Protein AF-A0A5K1AKL1-F1 (afdb_monomer)

Radius of gyration: 12.05 Å; Cα contacts (8 Å, |Δi|>4): 82; chains: 1; bounding box: 26×22×37 Å

Organism: NCBI:txid210225

Mean predicted aligned error: 4.37 Å

Solvent-accessible surface area (backbone atoms only — not comparable to full-atom values): 4784 Å² total; per-residue (Å²): 132,83,57,77,66,56,54,45,52,51,36,50,52,50,29,59,48,26,73,77,29,70,72,48,18,46,56,50,46,69,37,85,61,42,58,60,50,49,57,48,48,52,76,74,48,90,48,68,67,49,41,50,38,40,53,54,26,46,52,41,27,40,77,32,73,72,29,37,53,54,33,56,75,69,69,47,55,69,48,55,52,54,70,70,74,110

Sequence (86 aa):
MSSPWEWLAALSLLLELSKNCLSLCEKIGSRPGAILLLITIKCNTTDSMAAEKENMTLNNLVKCPKNSKIMAENRLLEPLLSNLIE

Nearest PDB structures (foldseek):
  3nmx-assembly3_C  TM=7.377E-01  e=1.183E-01  Homo sapiens
  8p2l-assembly1_A  TM=7.633E-01  e=1.149E+00  Homo sapiens
  7z3q-assembly1_A  TM=3.954E-01  e=4.759E+00  Homo sapiens

Foldseek 3Di:
DDDPVVLLVVLVVLLVQLVPDLVVLCVQLPPPCSLVVLVVQCVPDPDPSSVVSSVSSLLSSCVHVVNVVVCVVVVNVPSVVVVVVD

Structure (mmCIF, N/CA/C/O backbone):
data_AF-A0A5K1AKL1-F1
#
_entry.id   AF-A0A5K1AKL1-F1
#
loop_
_atom_site.group_PDB
_atom_site.id
_atom_site.type_symbol
_atom_site.label_atom_id
_atom_site.label_alt_id
_atom_site.label_comp_id
_atom_site.label_asym_id
_atom_site.label_entity_id
_atom_site.label_seq_id
_atom_site.pdbx_PDB_ins_code
_atom_site.Cartn_x
_atom_site.Cartn_y
_atom_site.Cartn_z
_atom_site.occupancy
_atom_site.B_iso_or_equiv
_atom_site.auth_seq_id
_atom_site.auth_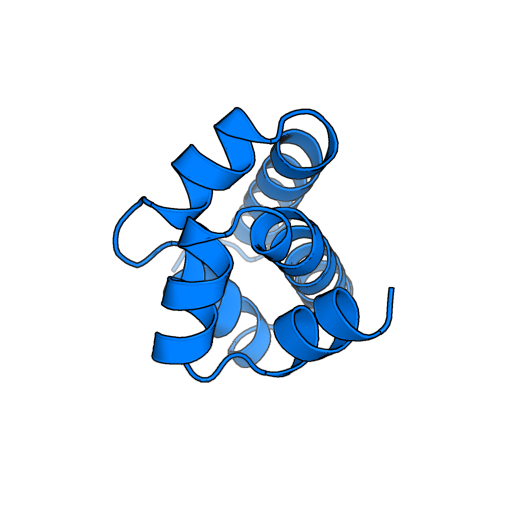comp_id
_atom_site.auth_asym_id
_atom_site.auth_atom_id
_atom_site.pdbx_PDB_model_num
ATOM 1 N N . MET A 1 1 ? 4.252 5.017 -23.518 1.00 55.31 1 MET A N 1
ATOM 2 C CA . MET A 1 1 ? 4.684 4.473 -22.213 1.00 55.31 1 MET A CA 1
ATOM 3 C C . MET A 1 1 ? 5.480 5.560 -21.518 1.00 55.31 1 MET A C 1
ATOM 5 O O . MET A 1 1 ? 6.385 6.088 -22.150 1.00 55.31 1 MET A O 1
ATOM 9 N N . SER A 1 2 ? 5.097 5.945 -20.299 1.00 64.50 2 SER A N 1
ATOM 10 C CA . SER A 1 2 ? 5.876 6.876 -19.467 1.00 64.50 2 SER A CA 1
ATOM 11 C C . SER A 1 2 ? 7.271 6.329 -19.188 1.00 64.50 2 SER A C 1
ATOM 13 O O . SER A 1 2 ? 7.449 5.108 -19.129 1.00 64.50 2 SER A O 1
ATOM 15 N N . SER A 1 3 ? 8.254 7.216 -19.031 1.00 71.44 3 SER A N 1
ATOM 16 C CA . SER A 1 3 ? 9.623 6.797 -18.722 1.00 71.44 3 SER A CA 1
ATOM 17 C C . SER A 1 3 ? 9.712 6.187 -17.306 1.00 71.44 3 SER A C 1
ATOM 19 O O . SER A 1 3 ? 8.953 6.587 -16.422 1.00 71.44 3 SER A O 1
ATOM 21 N N . PRO A 1 4 ? 10.617 5.223 -17.038 1.00 72.50 4 PRO A N 1
ATOM 22 C CA . PRO A 1 4 ? 10.747 4.599 -15.710 1.00 72.50 4 PRO A CA 1
ATOM 23 C C . PRO A 1 4 ? 10.945 5.605 -14.562 1.00 72.50 4 PRO A C 1
ATOM 25 O O . PRO A 1 4 ? 10.416 5.433 -13.465 1.00 72.50 4 PRO A O 1
ATOM 28 N N . TRP A 1 5 ? 11.649 6.704 -14.837 1.00 78.31 5 TRP A N 1
ATOM 29 C CA . TRP A 1 5 ? 11.937 7.767 -13.874 1.00 78.31 5 TRP A CA 1
ATOM 30 C C . TRP A 1 5 ? 10.697 8.585 -13.483 1.00 78.31 5 TRP A C 1
ATOM 32 O O . TRP A 1 5 ? 10.612 9.057 -12.350 1.00 78.31 5 TRP A O 1
ATOM 42 N N . GLU A 1 6 ? 9.710 8.715 -14.378 1.00 82.25 6 GLU A N 1
ATOM 43 C CA . GLU A 1 6 ? 8.431 9.374 -14.069 1.00 82.25 6 GLU A CA 1
ATOM 44 C C . GLU A 1 6 ? 7.653 8.603 -12.998 1.00 82.25 6 GLU A C 1
ATOM 46 O O . GLU A 1 6 ? 7.110 9.211 -12.075 1.00 82.25 6 GLU A O 1
ATOM 51 N N . TRP A 1 7 ? 7.643 7.267 -13.071 1.00 81.75 7 TRP A N 1
ATOM 52 C CA . TRP A 1 7 ? 6.980 6.422 -12.073 1.00 81.75 7 TRP A CA 1
ATOM 53 C C . TRP A 1 7 ? 7.643 6.533 -10.703 1.00 81.75 7 TRP A C 1
ATOM 55 O O . TRP A 1 7 ? 6.955 6.717 -9.701 1.00 81.75 7 TRP A O 1
ATOM 65 N N . LEU A 1 8 ? 8.975 6.497 -10.654 1.00 87.19 8 LEU A N 1
ATOM 66 C CA . LEU A 1 8 ? 9.735 6.696 -9.417 1.00 87.19 8 LEU A CA 1
ATOM 67 C C . LEU A 1 8 ? 9.481 8.070 -8.785 1.00 87.19 8 LEU A C 1
ATOM 69 O O . LEU A 1 8 ? 9.329 8.172 -7.563 1.00 87.19 8 LEU A O 1
ATOM 73 N N . ALA A 1 9 ? 9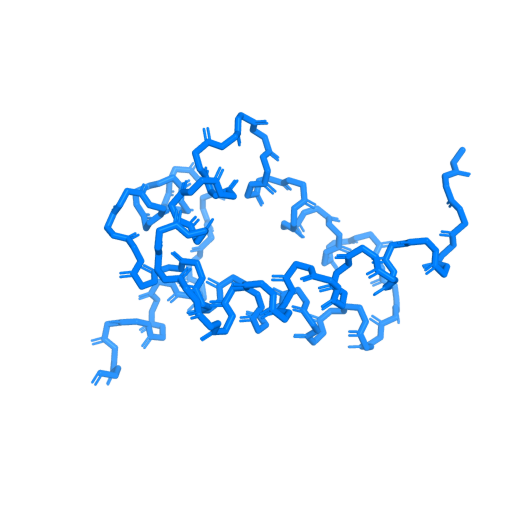.424 9.127 -9.599 1.00 90.12 9 ALA A N 1
ATOM 74 C CA . ALA A 1 9 ? 9.130 10.476 -9.127 1.00 90.12 9 ALA A CA 1
ATOM 75 C C . ALA A 1 9 ? 7.696 10.579 -8.584 1.00 90.12 9 ALA A C 1
ATOM 77 O O . ALA A 1 9 ? 7.490 11.098 -7.484 1.00 90.12 9 ALA A O 1
ATOM 78 N N . ALA A 1 10 ? 6.716 10.020 -9.301 1.00 89.88 10 ALA A N 1
ATOM 79 C CA . ALA A 1 10 ? 5.323 9.989 -8.866 1.00 89.88 10 ALA A CA 1
ATOM 80 C C . ALA A 1 10 ? 5.142 9.196 -7.560 1.00 89.88 10 ALA A C 1
ATOM 82 O O . ALA A 1 10 ? 4.497 9.685 -6.634 1.00 89.88 10 ALA A O 1
ATOM 83 N N . LEU A 1 11 ? 5.758 8.016 -7.444 1.00 91.50 11 LEU A N 1
ATOM 84 C CA . LEU A 1 11 ? 5.748 7.213 -6.216 1.00 91.50 11 LEU A CA 1
ATOM 85 C C . LEU A 1 11 ? 6.421 7.939 -5.055 1.00 91.50 11 LEU A C 1
ATOM 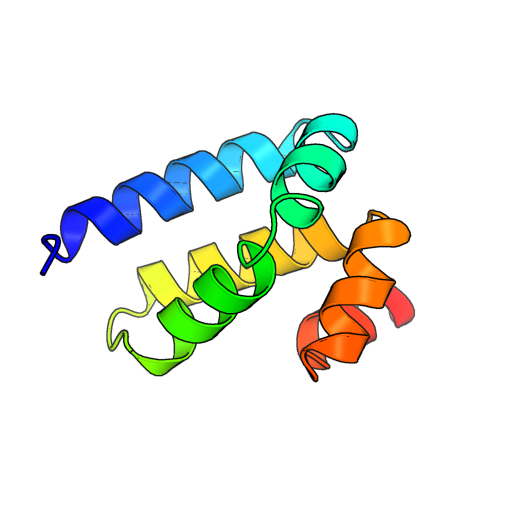87 O O . LEU A 1 11 ? 5.922 7.895 -3.938 1.00 91.50 11 LEU A O 1
ATOM 91 N N . SER A 1 12 ? 7.532 8.632 -5.308 1.00 92.69 12 SER A N 1
ATOM 92 C CA . SER A 1 12 ? 8.203 9.426 -4.276 1.00 92.69 12 SER A CA 1
ATOM 93 C C . SER A 1 12 ? 7.295 10.534 -3.753 1.00 92.69 12 SER A C 1
ATOM 95 O O . SER A 1 12 ? 7.179 10.704 -2.544 1.00 92.69 12 SER A O 1
ATOM 97 N N . LEU A 1 13 ? 6.602 11.241 -4.647 1.00 92.75 13 LEU A N 1
ATOM 98 C CA . LEU A 1 13 ? 5.645 12.269 -4.257 1.00 92.75 13 LEU A CA 1
ATOM 99 C C . LEU A 1 13 ? 4.467 11.676 -3.469 1.00 92.75 13 LEU A C 1
ATOM 101 O O . LEU A 1 13 ? 4.108 12.203 -2.418 1.00 92.75 13 LEU A O 1
ATOM 105 N N . LEU A 1 14 ? 3.881 10.574 -3.945 1.00 93.44 14 LEU A N 1
ATOM 106 C CA . LEU A 1 14 ? 2.781 9.888 -3.258 1.00 93.44 14 LEU A CA 1
ATOM 107 C C . LEU A 1 14 ? 3.194 9.399 -1.868 1.00 93.44 14 LEU A C 1
ATOM 109 O O . LEU A 1 14 ? 2.439 9.581 -0.911 1.00 93.44 14 LEU A O 1
ATOM 113 N N . LEU A 1 15 ? 4.401 8.848 -1.740 1.00 94.69 15 LEU A N 1
ATOM 114 C CA . LEU A 1 15 ? 4.959 8.424 -0.465 1.00 94.69 15 LEU A CA 1
ATOM 115 C C . LEU A 1 15 ? 5.067 9.606 0.504 1.00 94.69 15 LEU A C 1
ATOM 117 O O . LEU A 1 15 ? 4.549 9.523 1.616 1.00 94.69 15 LEU A O 1
ATOM 121 N N . GLU A 1 16 ? 5.669 10.717 0.080 1.00 94.56 16 GLU A N 1
ATOM 122 C CA . GLU A 1 16 ? 5.822 11.908 0.926 1.00 94.56 16 GLU A CA 1
ATOM 123 C C . GLU A 1 16 ? 4.476 12.520 1.345 1.00 94.56 16 GLU A C 1
ATOM 125 O O . GLU A 1 16 ? 4.300 12.909 2.503 1.00 94.56 16 GLU A O 1
ATOM 130 N N . LEU A 1 17 ? 3.486 12.541 0.448 1.00 92.88 17 LEU A N 1
ATOM 131 C CA . LEU A 1 17 ? 2.131 12.996 0.779 1.00 92.88 17 LEU A CA 1
ATOM 132 C C . LEU A 1 17 ? 1.430 12.046 1.762 1.00 92.88 17 LEU A C 1
ATOM 134 O O . LEU A 1 17 ? 0.739 12.505 2.674 1.00 92.88 17 LEU A O 1
ATOM 138 N N . SER A 1 18 ? 1.619 10.734 1.597 1.00 93.50 18 SER A N 1
ATOM 139 C CA . SER A 1 18 ? 0.989 9.713 2.442 1.00 93.50 18 SER A CA 1
ATOM 140 C C . SER A 1 18 ? 1.560 9.660 3.866 1.00 93.50 18 SER A C 1
ATOM 142 O O . SER A 1 18 ? 0.833 9.336 4.801 1.00 93.50 18 SER A O 1
ATOM 144 N N . LYS A 1 19 ? 2.836 10.021 4.064 1.00 92.00 19 LYS A N 1
ATOM 145 C CA . LYS A 1 19 ? 3.472 10.044 5.394 1.00 92.00 19 LYS A CA 1
ATOM 146 C C . LYS A 1 19 ? 2.865 11.092 6.324 1.00 92.00 19 LYS A C 1
ATOM 148 O O . LYS A 1 19 ? 2.741 10.861 7.521 1.00 92.00 19 LYS A O 1
ATOM 153 N N . ASN A 1 20 ? 2.513 12.252 5.774 1.00 82.69 20 ASN A N 1
ATOM 154 C CA . ASN A 1 20 ? 2.315 13.462 6.570 1.00 82.69 20 ASN A CA 1
ATOM 155 C C . ASN A 1 20 ? 0.841 13.847 6.765 1.00 82.69 20 ASN A C 1
ATOM 157 O O . ASN A 1 20 ? 0.555 14.788 7.505 1.00 82.69 20 ASN A O 1
ATOM 161 N N . CYS A 1 21 ? -0.113 13.172 6.108 1.00 83.62 21 CYS A N 1
ATOM 162 C CA . CYS A 1 21 ? -1.520 13.558 6.210 1.00 83.62 21 CYS A CA 1
ATOM 163 C C . CYS A 1 21 ? -2.513 12.417 5.926 1.00 83.62 21 CYS A C 1
ATOM 165 O O . CYS A 1 21 ? -2.723 12.027 4.777 1.00 83.62 21 CYS A O 1
ATOM 167 N N . LEU A 1 22 ? -3.244 11.973 6.957 1.00 85.94 22 LEU A N 1
ATOM 168 C CA . LEU A 1 22 ? -4.293 10.949 6.824 1.00 85.94 22 LEU A CA 1
ATOM 169 C C . LEU A 1 22 ? -5.414 11.370 5.852 1.00 85.94 22 LEU A C 1
ATOM 171 O O . LEU A 1 22 ? -5.932 10.547 5.100 1.00 85.94 22 LEU A O 1
ATOM 175 N N . SER A 1 23 ? -5.758 12.664 5.815 1.00 89.75 23 SER A N 1
ATOM 176 C CA . SER A 1 23 ? -6.770 13.179 4.878 1.00 89.75 23 SER A CA 1
ATOM 177 C C . SER A 1 23 ? -6.304 13.134 3.417 1.00 89.75 23 SER A C 1
ATOM 179 O O . SER A 1 23 ? -7.126 12.997 2.509 1.00 89.75 23 SER A O 1
ATOM 181 N N . LEU A 1 24 ? -4.988 13.199 3.169 1.00 92.62 24 LEU A N 1
ATOM 182 C CA . LEU A 1 24 ? -4.426 12.950 1.843 1.00 92.62 24 LEU A CA 1
ATOM 183 C C . LEU A 1 24 ? -4.440 11.458 1.520 1.00 92.62 24 LEU A C 1
ATOM 185 O O . LEU A 1 24 ? -4.800 11.117 0.398 1.00 92.62 24 LEU A O 1
ATOM 189 N N . CYS A 1 25 ? -4.147 10.575 2.480 1.00 93.00 25 CYS A N 1
ATOM 190 C CA . CYS A 1 25 ? -4.280 9.129 2.275 1.00 93.00 25 CYS A CA 1
ATOM 191 C C . CYS A 1 25 ? -5.695 8.748 1.827 1.00 93.00 25 CYS A C 1
ATOM 193 O O . CYS A 1 25 ? -5.862 8.009 0.857 1.00 93.00 25 CYS A O 1
ATOM 195 N N . GLU A 1 26 ? -6.722 9.285 2.485 1.00 92.56 26 GLU A N 1
ATOM 196 C CA . GLU A 1 26 ? -8.116 9.069 2.086 1.00 92.56 26 GLU A CA 1
ATOM 197 C C . GLU A 1 26 ? -8.392 9.594 0.666 1.00 92.56 26 GLU A C 1
ATOM 199 O O . GLU A 1 26 ? -9.007 8.907 -0.151 1.00 92.56 26 GLU A O 1
ATOM 204 N N . LYS A 1 27 ? -7.901 10.793 0.323 1.00 93.50 27 LYS A N 1
ATOM 205 C CA . LYS A 1 27 ? -8.057 11.363 -1.029 1.00 93.50 27 LYS A CA 1
ATOM 206 C C . LYS A 1 27 ? -7.342 10.552 -2.105 1.00 93.50 27 LYS A C 1
ATOM 208 O O . LYS A 1 27 ? -7.881 10.414 -3.197 1.00 93.50 27 LYS A O 1
ATOM 213 N N . ILE A 1 28 ? -6.147 10.040 -1.822 1.00 93.12 28 ILE A N 1
ATOM 214 C CA . ILE A 1 28 ? -5.381 9.216 -2.761 1.00 93.12 28 ILE A CA 1
ATOM 215 C C . ILE A 1 28 ? -6.120 7.896 -2.991 1.00 93.12 28 ILE A C 1
ATOM 217 O O . ILE A 1 28 ? -6.407 7.556 -4.135 1.00 93.12 28 ILE A O 1
ATOM 221 N N . GLY A 1 29 ? -6.480 7.180 -1.922 1.00 91.81 29 GLY A N 1
ATOM 222 C CA . GLY A 1 29 ? -7.109 5.863 -2.039 1.00 91.81 29 GLY A CA 1
ATOM 223 C C . GLY A 1 29 ? -8.556 5.893 -2.542 1.00 91.81 29 GLY A C 1
ATOM 224 O O . GLY A 1 29 ? -8.990 4.943 -3.186 1.00 91.81 29 GLY A O 1
ATOM 225 N N . SER A 1 30 ? -9.284 6.995 -2.337 1.00 91.75 30 SER A N 1
ATOM 226 C CA . SER A 1 30 ? -10.647 7.170 -2.870 1.00 91.75 30 SER A CA 1
ATOM 227 C C . SER A 1 30 ? -10.703 7.485 -4.367 1.00 91.75 30 SER A C 1
ATOM 229 O O . SER A 1 30 ? -11.779 7.393 -4.964 1.00 91.75 30 SER A O 1
ATOM 231 N N . ARG A 1 31 ? -9.580 7.848 -5.005 1.00 94.62 31 ARG A N 1
ATOM 232 C CA . ARG A 1 31 ? -9.546 8.038 -6.461 1.00 94.62 31 ARG A CA 1
ATOM 233 C C . ARG A 1 31 ? -9.744 6.683 -7.156 1.00 94.62 31 ARG A C 1
ATOM 235 O O . ARG A 1 31 ? -8.960 5.764 -6.908 1.00 94.62 31 ARG A O 1
ATOM 242 N N . PRO A 1 32 ? -10.744 6.544 -8.049 1.00 91.75 32 PRO A N 1
ATOM 243 C CA . PRO A 1 32 ? -10.982 5.294 -8.764 1.00 91.75 32 PRO A CA 1
ATOM 244 C C . PRO A 1 32 ? -9.716 4.791 -9.459 1.00 91.75 32 PRO A C 1
ATOM 246 O O . PRO A 1 32 ? -9.054 5.539 -10.177 1.00 91.75 32 PRO A O 1
ATOM 249 N N . GLY A 1 33 ? -9.370 3.528 -9.217 1.00 89.88 33 GLY A N 1
ATOM 250 C CA . GLY A 1 33 ? -8.197 2.885 -9.807 1.00 89.88 33 GLY A CA 1
ATOM 251 C C . GLY A 1 33 ? -6.846 3.271 -9.196 1.00 89.88 33 GLY A C 1
ATOM 252 O O . GLY A 1 33 ? -5.852 2.675 -9.588 1.00 89.88 33 GLY A O 1
ATOM 253 N N . ALA A 1 34 ? -6.766 4.193 -8.228 1.00 92.31 34 ALA A N 1
ATOM 254 C CA . ALA A 1 34 ? -5.479 4.611 -7.658 1.00 92.31 34 ALA A CA 1
ATOM 255 C C . ALA A 1 34 ? -4.756 3.473 -6.921 1.00 92.31 34 ALA A C 1
ATOM 257 O O . ALA A 1 34 ? -3.582 3.218 -7.177 1.00 92.31 34 ALA A O 1
ATOM 258 N N . ILE A 1 35 ? -5.471 2.745 -6.056 1.00 92.06 35 ILE A N 1
ATOM 259 C CA . ILE A 1 35 ? -4.925 1.570 -5.356 1.00 92.06 35 ILE A CA 1
ATOM 260 C C . ILE A 1 35 ? -4.554 0.469 -6.359 1.00 92.06 35 ILE A C 1
ATOM 262 O O . ILE A 1 35 ? -3.474 -0.099 -6.261 1.00 92.06 35 ILE A O 1
ATOM 266 N N . LEU A 1 36 ? -5.394 0.216 -7.368 1.00 91.06 36 LEU A N 1
ATOM 267 C CA . LEU A 1 36 ? -5.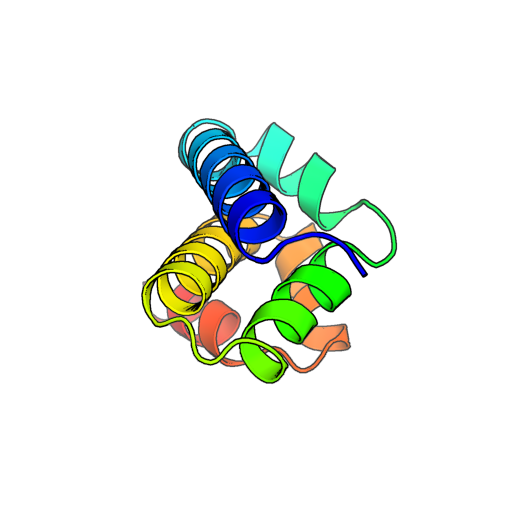100 -0.765 -8.416 1.00 91.06 36 LEU A CA 1
ATOM 268 C C . LEU A 1 36 ? -3.839 -0.396 -9.212 1.00 91.06 36 LEU A C 1
ATOM 270 O O . LEU A 1 36 ? -3.021 -1.264 -9.510 1.00 91.06 36 LEU A O 1
ATOM 274 N N . LEU A 1 37 ? -3.662 0.886 -9.537 1.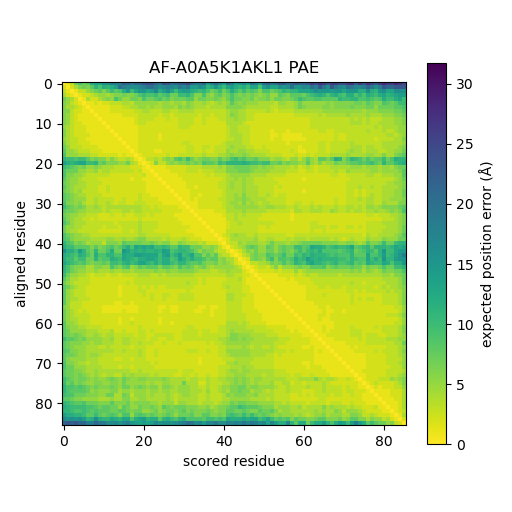00 89.81 37 LEU A N 1
ATOM 275 C CA . LEU A 1 37 ? -2.491 1.374 -10.257 1.00 89.81 37 LEU A CA 1
ATOM 276 C C . LEU A 1 37 ? -1.215 1.181 -9.432 1.00 89.81 37 LEU A C 1
ATOM 278 O O . LEU A 1 37 ? -0.229 0.698 -9.979 1.00 89.81 37 LEU A O 1
ATOM 282 N N . LEU A 1 38 ? -1.248 1.491 -8.130 1.00 89.50 38 LEU A N 1
ATOM 283 C CA . LEU A 1 38 ? -0.129 1.238 -7.213 1.00 89.50 38 LEU A CA 1
ATOM 284 C C . LEU A 1 38 ? 0.253 -0.248 -7.202 1.00 89.50 38 LEU A C 1
ATOM 286 O O . LEU A 1 38 ? 1.396 -0.575 -7.498 1.00 89.50 38 LEU A O 1
ATOM 290 N N . ILE A 1 39 ? -0.721 -1.143 -7.021 1.00 87.31 39 ILE A N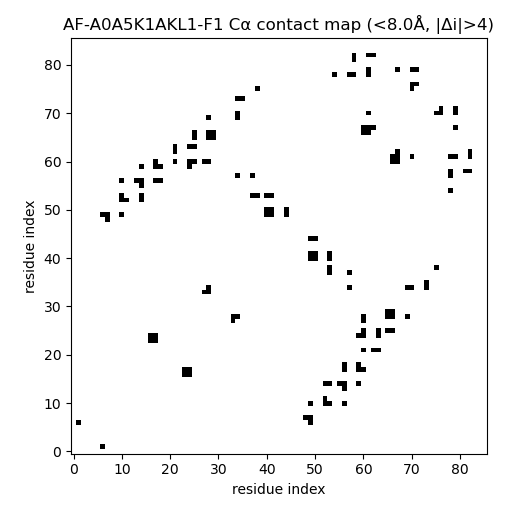 1
ATOM 291 C CA . ILE A 1 39 ? -0.491 -2.599 -7.063 1.00 87.31 39 ILE A CA 1
ATOM 292 C C . ILE A 1 39 ? 0.126 -3.028 -8.405 1.00 87.31 39 ILE A C 1
ATOM 294 O O . ILE A 1 39 ? 1.027 -3.862 -8.466 1.00 87.31 39 ILE A O 1
ATOM 298 N N . THR A 1 40 ? -0.345 -2.440 -9.504 1.00 85.38 40 THR A N 1
ATOM 299 C CA . THR A 1 40 ? 0.117 -2.779 -10.857 1.00 85.38 40 THR A CA 1
ATOM 300 C C . THR A 1 40 ? 1.563 -2.336 -11.104 1.00 85.38 40 THR A C 1
ATOM 302 O O . THR A 1 40 ? 2.280 -2.988 -11.866 1.00 85.38 40 THR A O 1
ATOM 305 N N . ILE A 1 41 ? 2.023 -1.263 -10.452 1.00 80.62 41 ILE A N 1
ATOM 306 C CA . ILE A 1 41 ? 3.424 -0.826 -10.520 1.00 80.62 41 ILE A CA 1
ATOM 307 C C . ILE A 1 41 ? 4.342 -1.923 -9.973 1.00 80.62 41 ILE A C 1
ATOM 309 O O . ILE A 1 41 ? 5.323 -2.252 -10.640 1.00 80.62 41 ILE A O 1
ATOM 313 N N . LYS A 1 42 ? 4.001 -2.537 -8.830 1.00 70.00 42 LYS A N 1
ATOM 314 C CA . LYS A 1 42 ? 4.772 -3.644 -8.232 1.00 70.00 42 LYS A CA 1
ATOM 315 C C . LYS A 1 42 ? 4.920 -4.829 -9.186 1.00 70.00 42 LYS A C 1
ATOM 317 O O . LYS A 1 42 ? 5.991 -5.417 -9.269 1.00 70.00 42 LYS A O 1
ATOM 322 N N . CYS A 1 43 ? 3.870 -5.161 -9.938 1.00 62.91 43 CYS A N 1
ATOM 323 C CA . CYS A 1 43 ? 3.896 -6.279 -10.885 1.00 62.91 43 CYS A CA 1
ATOM 324 C C . CYS A 1 43 ? 4.711 -6.000 -12.157 1.00 62.91 43 CYS A C 1
ATOM 326 O O . CYS A 1 43 ? 5.212 -6.939 -12.770 1.00 62.91 43 CYS A O 1
ATOM 328 N N . ASN A 1 44 ? 4.832 -4.734 -12.564 1.00 68.12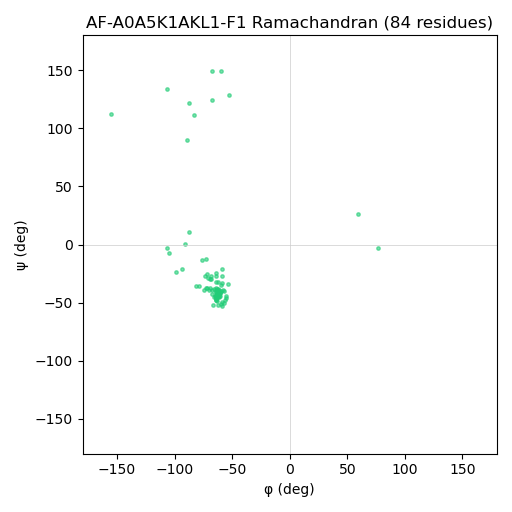 44 ASN A N 1
ATOM 329 C CA . ASN A 1 44 ? 5.416 -4.355 -13.855 1.00 68.12 44 ASN A CA 1
ATOM 330 C C . ASN A 1 44 ? 6.816 -3.740 -13.750 1.00 68.12 44 ASN A C 1
ATOM 332 O O . ASN A 1 44 ? 7.418 -3.425 -14.778 1.00 68.12 44 ASN A O 1
ATOM 336 N N . THR A 1 45 ? 7.333 -3.544 -12.537 1.00 70.88 45 THR A N 1
ATOM 337 C CA . THR A 1 45 ? 8.654 -2.958 -12.314 1.00 70.88 45 THR A CA 1
ATOM 338 C C . THR A 1 45 ? 9.667 -4.010 -11.870 1.00 70.88 45 THR A C 1
ATOM 340 O O . THR A 1 45 ? 9.409 -4.804 -10.973 1.00 70.88 45 THR A O 1
ATOM 343 N N . THR A 1 46 ? 10.854 -3.995 -12.475 1.00 76.69 46 THR A N 1
ATOM 344 C CA . THR A 1 46 ? 12.041 -4.696 -11.950 1.00 76.69 46 THR A CA 1
ATOM 345 C C . THR A 1 46 ? 12.872 -3.792 -11.036 1.00 76.69 46 THR A C 1
ATOM 347 O O . THR A 1 46 ? 13.925 -4.199 -10.550 1.00 76.69 46 THR A O 1
ATOM 350 N N . ASP A 1 47 ? 12.434 -2.546 -10.834 1.00 82.94 47 ASP A N 1
ATOM 351 C CA . ASP A 1 47 ? 13.113 -1.565 -9.999 1.00 82.94 47 ASP A CA 1
ATOM 352 C C . ASP A 1 47 ? 12.746 -1.771 -8.523 1.00 82.94 47 ASP A C 1
ATOM 354 O O . ASP A 1 47 ? 11.618 -1.509 -8.093 1.00 82.94 47 ASP A O 1
ATOM 358 N N . SER A 1 48 ? 13.731 -2.218 -7.741 1.00 86.06 48 SER A N 1
ATOM 359 C CA . SER A 1 48 ? 13.591 -2.443 -6.300 1.00 86.06 48 SER A CA 1
ATOM 360 C C . SER A 1 48 ? 13.182 -1.180 -5.537 1.00 86.06 48 SER A C 1
ATOM 362 O O . SER A 1 48 ? 12.451 -1.280 -4.555 1.00 86.06 48 SER A O 1
ATOM 364 N N . MET A 1 49 ? 13.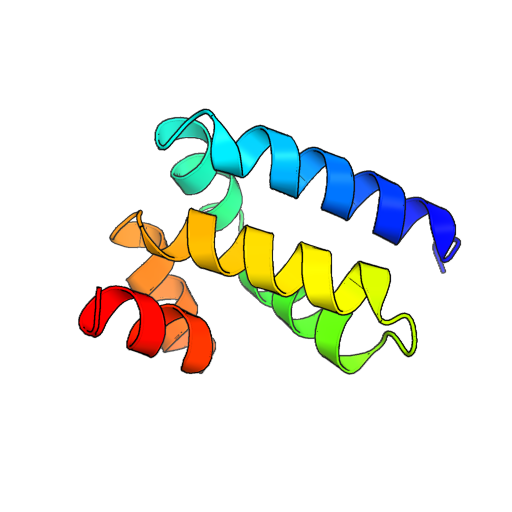622 0.004 -5.970 1.00 87.56 49 MET A N 1
ATOM 365 C CA . MET A 1 49 ? 13.291 1.270 -5.314 1.00 87.56 49 MET A CA 1
ATOM 366 C C . MET A 1 49 ? 11.836 1.662 -5.577 1.00 87.56 49 MET A C 1
ATOM 368 O O . MET A 1 49 ? 11.161 2.188 -4.689 1.00 87.56 49 MET A O 1
ATOM 372 N N . ALA A 1 50 ? 11.335 1.397 -6.786 1.00 87.44 50 ALA A N 1
ATOM 373 C CA . ALA A 1 50 ? 9.926 1.607 -7.104 1.00 87.44 50 ALA A CA 1
ATOM 374 C C . ALA A 1 50 ? 9.032 0.677 -6.271 1.00 87.44 50 ALA A C 1
ATOM 376 O O . ALA A 1 50 ? 8.059 1.146 -5.681 1.00 87.44 50 ALA A O 1
ATOM 377 N N . ALA A 1 51 ? 9.397 -0.606 -6.175 1.00 87.12 51 ALA A N 1
ATOM 378 C CA . ALA A 1 51 ? 8.672 -1.589 -5.371 1.00 87.12 51 ALA A CA 1
ATOM 379 C C . ALA A 1 51 ? 8.664 -1.228 -3.874 1.00 87.12 51 ALA A C 1
ATOM 381 O O . ALA A 1 51 ? 7.628 -1.302 -3.220 1.00 87.12 51 ALA A O 1
ATOM 382 N N . GLU A 1 52 ? 9.795 -0.774 -3.328 1.00 89.94 52 GLU A N 1
ATOM 383 C CA . GLU A 1 52 ? 9.879 -0.337 -1.931 1.00 89.94 52 GLU A CA 1
ATOM 384 C C . GLU A 1 52 ? 8.981 0.879 -1.653 1.00 89.94 52 GLU A C 1
ATOM 386 O O . GLU A 1 52 ? 8.195 0.878 -0.701 1.00 89.94 52 GLU A O 1
ATOM 391 N N . LYS A 1 53 ? 9.053 1.914 -2.5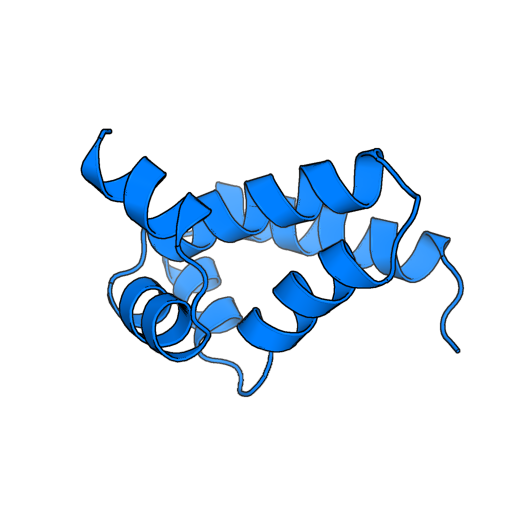00 1.00 91.50 53 LYS A N 1
ATOM 392 C CA . LYS A 1 53 ? 8.240 3.131 -2.342 1.00 91.50 53 LYS A CA 1
ATOM 393 C C . LYS A 1 53 ? 6.747 2.851 -2.478 1.00 91.50 53 LYS A C 1
ATOM 395 O O . LYS A 1 53 ? 5.948 3.462 -1.767 1.00 91.50 53 LYS A O 1
ATOM 400 N N . GLU A 1 54 ? 6.372 1.951 -3.378 1.00 91.94 54 GLU A N 1
ATOM 401 C CA . GLU A 1 54 ? 4.995 1.493 -3.546 1.00 91.94 54 GLU A CA 1
ATOM 402 C C . GLU A 1 54 ? 4.482 0.803 -2.277 1.00 91.94 54 GLU A C 1
ATOM 404 O O . GLU A 1 54 ? 3.481 1.258 -1.714 1.00 91.94 54 GLU A O 1
ATOM 409 N N . ASN A 1 55 ? 5.224 -0.174 -1.751 1.00 91.31 55 ASN A N 1
ATOM 410 C CA . ASN A 1 55 ? 4.887 -0.869 -0.508 1.00 91.31 55 ASN A CA 1
ATOM 411 C C . ASN A 1 55 ? 4.732 0.112 0.666 1.00 91.31 55 ASN A C 1
ATOM 413 O O . ASN A 1 55 ? 3.733 0.078 1.389 1.00 91.31 55 ASN A O 1
ATOM 417 N N . MET A 1 56 ? 5.681 1.039 0.839 1.00 93.06 56 MET A N 1
ATOM 418 C CA . MET A 1 56 ? 5.597 2.057 1.894 1.00 93.06 56 MET A CA 1
ATOM 419 C C . MET A 1 56 ? 4.374 2.967 1.724 1.00 93.06 56 MET A C 1
ATOM 421 O O . MET A 1 56 ? 3.719 3.322 2.705 1.00 93.06 56 MET A O 1
ATOM 425 N N . THR A 1 57 ? 4.044 3.338 0.484 1.00 94.56 57 THR A N 1
ATOM 426 C CA . THR A 1 57 ? 2.865 4.161 0.191 1.00 94.56 57 THR A CA 1
ATOM 427 C C . THR A 1 57 ? 1.591 3.411 0.569 1.00 94.56 57 THR A C 1
ATOM 429 O O . THR A 1 57 ? 0.750 3.961 1.279 1.00 94.56 57 THR A O 1
ATOM 432 N N . LEU A 1 58 ? 1.455 2.142 0.175 1.00 94.31 58 LEU A N 1
ATOM 433 C CA . LEU A 1 58 ? 0.300 1.313 0.530 1.00 94.31 58 LEU A CA 1
ATOM 434 C C . LEU A 1 58 ? 0.153 1.135 2.048 1.00 94.31 58 LEU A C 1
ATOM 436 O O . LEU A 1 58 ? -0.955 1.282 2.566 1.00 94.31 58 LEU A O 1
ATOM 440 N N . ASN A 1 59 ? 1.254 0.930 2.772 1.00 93.06 59 ASN A N 1
ATOM 441 C CA . ASN A 1 59 ? 1.244 0.840 4.237 1.00 93.06 59 ASN A CA 1
ATOM 442 C C . ASN A 1 59 ? 0.813 2.150 4.918 1.00 93.06 59 ASN A C 1
ATOM 444 O O . ASN A 1 59 ? 0.237 2.137 6.004 1.00 93.06 59 ASN A O 1
ATOM 448 N N . ASN A 1 60 ? 1.028 3.305 4.289 1.00 93.88 60 ASN A N 1
ATOM 449 C CA . ASN A 1 60 ? 0.467 4.561 4.788 1.00 93.88 60 ASN A CA 1
ATOM 450 C C . ASN A 1 60 ? -1.016 4.717 4.434 1.00 93.88 60 ASN A C 1
ATOM 452 O O . ASN A 1 60 ? -1.789 5.260 5.227 1.00 93.88 60 ASN A O 1
ATOM 456 N N . LEU A 1 61 ? -1.432 4.244 3.256 1.00 94.50 61 LEU A N 1
ATOM 457 C CA . LEU A 1 61 ? -2.819 4.337 2.805 1.00 94.50 61 LEU A CA 1
ATOM 458 C C . LEU A 1 61 ? -3.760 3.433 3.608 1.00 94.50 61 LEU A C 1
ATOM 460 O O . LEU A 1 61 ? -4.886 3.860 3.872 1.00 94.50 61 LEU A O 1
ATOM 464 N N . VAL A 1 62 ? -3.325 2.229 3.995 1.00 93.25 62 VAL A N 1
ATOM 465 C CA . VAL A 1 62 ? -4.156 1.229 4.699 1.00 93.25 62 VAL A CA 1
ATOM 466 C C . VAL A 1 62 ? -4.625 1.694 6.083 1.00 93.25 62 VAL A C 1
ATOM 468 O O . VAL A 1 62 ? -5.701 1.298 6.526 1.00 93.25 62 VAL A O 1
ATOM 471 N N . LYS A 1 63 ? -3.896 2.632 6.706 1.00 90.00 63 LYS A N 1
ATOM 472 C CA . LYS A 1 63 ? -4.262 3.279 7.981 1.00 90.00 63 LYS A CA 1
ATOM 473 C C . LYS A 1 63 ? -5.611 4.003 7.917 1.00 90.00 63 LYS A C 1
ATOM 475 O O . LYS A 1 63 ? -6.225 4.276 8.945 1.00 90.00 63 LYS A O 1
ATOM 480 N N . CYS A 1 64 ? -6.085 4.343 6.715 1.00 91.00 64 CYS A N 1
ATOM 481 C CA . CYS A 1 64 ? -7.425 4.876 6.505 1.00 91.00 64 CYS A CA 1
ATOM 482 C C . CYS A 1 64 ? -8.442 3.727 6.314 1.00 91.00 64 CYS A C 1
ATOM 484 O O . CYS A 1 64 ? -8.332 2.985 5.333 1.00 91.00 64 CYS A O 1
ATOM 486 N N . PRO A 1 65 ? -9.503 3.622 7.142 1.00 88.44 65 PRO A N 1
ATOM 487 C CA . PRO A 1 65 ? -10.483 2.531 7.049 1.00 88.44 65 PRO A CA 1
ATOM 488 C C . PRO A 1 65 ? -11.211 2.415 5.700 1.00 88.44 65 PRO A C 1
ATOM 490 O O . PRO A 1 65 ? -11.647 1.338 5.305 1.00 88.44 65 PRO A O 1
ATOM 493 N N . LYS A 1 66 ? -11.365 3.521 4.960 1.00 90.50 66 LYS A N 1
ATOM 494 C CA . LYS A 1 66 ? -11.960 3.472 3.614 1.00 90.50 66 LYS A CA 1
ATOM 495 C C . LYS A 1 66 ? -11.028 2.790 2.618 1.00 90.50 66 LYS A C 1
ATOM 497 O O . LYS A 1 66 ? -11.482 2.014 1.782 1.00 90.50 66 LYS A O 1
ATOM 502 N N . ASN A 1 67 ? -9.731 3.057 2.733 1.00 93.06 67 ASN A N 1
ATOM 503 C CA . ASN A 1 67 ? -8.725 2.471 1.861 1.00 93.06 67 ASN A CA 1
ATOM 504 C C . ASN A 1 67 ? -8.529 0.988 2.166 1.00 93.06 67 ASN A C 1
ATOM 506 O O . ASN A 1 67 ? -8.377 0.216 1.226 1.00 93.06 67 ASN A O 1
ATOM 510 N N . SER A 1 68 ? -8.590 0.570 3.436 1.00 90.44 68 SER A N 1
ATOM 511 C CA . SER A 1 68 ? -8.473 -0.850 3.794 1.00 90.44 68 SER A CA 1
ATOM 512 C C . SER A 1 68 ? -9.568 -1.699 3.136 1.00 90.44 68 SER A C 1
ATOM 514 O O . SER A 1 68 ? -9.275 -2.756 2.577 1.00 90.44 68 SER A O 1
ATOM 516 N N . LYS A 1 69 ? -10.809 -1.196 3.078 1.00 91.12 69 LYS A N 1
ATOM 517 C CA . LYS A 1 69 ? -11.891 -1.841 2.319 1.00 91.12 69 LYS A CA 1
ATOM 518 C C . LYS A 1 69 ? -11.540 -1.988 0.832 1.00 91.12 69 LYS A C 1
ATOM 520 O O . LYS A 1 69 ? -11.642 -3.085 0.292 1.00 91.12 69 LYS A O 1
ATOM 525 N N . ILE A 1 70 ? -11.084 -0.912 0.187 1.00 91.81 70 ILE A N 1
ATOM 526 C CA . ILE A 1 70 ? -10.721 -0.929 -1.241 1.00 91.81 70 ILE A CA 1
ATOM 527 C C . ILE A 1 70 ? -9.539 -1.881 -1.497 1.00 91.81 70 ILE A C 1
ATOM 529 O O . ILE A 1 70 ? -9.519 -2.594 -2.499 1.00 91.81 70 ILE A O 1
ATOM 533 N N . MET A 1 71 ? -8.558 -1.934 -0.595 1.00 92.50 71 MET A N 1
ATOM 534 C CA . MET A 1 71 ? -7.430 -2.867 -0.688 1.00 92.50 71 MET A CA 1
ATOM 535 C C . MET A 1 71 ? -7.885 -4.324 -0.583 1.00 92.50 71 MET A C 1
ATOM 537 O O . MET A 1 71 ? -7.431 -5.156 -1.369 1.00 92.50 71 MET A O 1
ATOM 541 N N . ALA A 1 72 ? -8.829 -4.626 0.314 1.00 91.81 72 ALA A N 1
ATOM 542 C CA . ALA A 1 72 ? -9.411 -5.961 0.430 1.00 91.81 72 ALA A CA 1
ATOM 543 C C . ALA A 1 72 ? -10.157 -6.363 -0.854 1.00 91.81 72 ALA A C 1
ATOM 545 O O . ALA A 1 72 ? -9.978 -7.475 -1.353 1.00 91.81 72 ALA A O 1
ATOM 546 N N . GLU A 1 73 ? -10.920 -5.438 -1.443 1.00 91.06 73 GLU A N 1
ATOM 547 C CA . GLU A 1 73 ? -11.609 -5.640 -2.727 1.00 91.06 73 GLU A CA 1
ATOM 548 C C . GLU A 1 73 ? -10.626 -5.883 -3.889 1.00 91.06 73 GLU A C 1
ATOM 550 O O . GLU A 1 73 ? -10.914 -6.672 -4.789 1.00 91.06 73 GLU A O 1
ATOM 555 N N . ASN A 1 74 ? -9.433 -5.280 -3.837 1.00 89.56 74 ASN A N 1
ATOM 556 C CA . ASN A 1 74 ? -8.344 -5.493 -4.799 1.00 89.56 74 ASN A CA 1
ATOM 557 C C . ASN A 1 74 ? -7.416 -6.672 -4.433 1.00 89.56 74 ASN A C 1
ATOM 559 O O . ASN A 1 74 ? -6.371 -6.841 -5.059 1.00 89.56 74 ASN A O 1
ATOM 563 N N . ARG A 1 75 ? -7.790 -7.509 -3.451 1.00 89.50 75 ARG A N 1
ATOM 564 C CA . ARG A 1 75 ? -7.031 -8.695 -2.994 1.00 89.50 75 ARG A CA 1
ATOM 565 C C . ARG A 1 75 ? -5.613 -8.393 -2.489 1.00 89.50 75 ARG A C 1
ATOM 567 O O . ARG A 1 75 ? -4.740 -9.260 -2.519 1.00 89.50 75 ARG A O 1
ATOM 574 N N . LEU A 1 76 ? -5.382 -7.179 -2.001 1.00 90.00 76 LEU A N 1
ATOM 575 C CA . LEU A 1 76 ? -4.085 -6.739 -1.506 1.00 90.00 76 LEU A CA 1
ATOM 576 C C . LEU A 1 76 ? -3.945 -7.052 -0.010 1.00 90.00 76 LEU A C 1
ATOM 578 O O . LEU A 1 76 ? -4.313 -6.250 0.844 1.00 90.00 76 LEU A O 1
ATOM 582 N N . LEU A 1 77 ? -3.433 -8.244 0.296 1.00 87.25 77 LEU A N 1
ATOM 583 C CA . LEU A 1 77 ? -3.419 -8.783 1.659 1.00 87.25 77 LEU A CA 1
ATOM 584 C C . LEU A 1 77 ? -2.267 -8.255 2.532 1.00 87.25 77 LEU A C 1
ATOM 586 O O . LEU A 1 77 ? -2.456 -8.062 3.727 1.00 87.25 77 LEU A O 1
ATOM 590 N N . GLU A 1 78 ? -1.089 -8.021 1.955 1.00 87.00 78 GLU A N 1
ATOM 591 C CA . GLU A 1 78 ? 0.141 -7.707 2.703 1.00 87.00 78 GLU A CA 1
ATOM 592 C C . GLU A 1 78 ? 0.009 -6.443 3.590 1.00 87.00 78 GLU A C 1
ATOM 594 O O . GLU A 1 78 ? 0.160 -6.578 4.805 1.00 87.00 78 GLU A O 1
ATOM 599 N N . PRO A 1 79 ? -0.408 -5.263 3.082 1.00 86.38 79 PRO A N 1
ATOM 600 C CA . PRO A 1 79 ? -0.631 -4.074 3.912 1.00 86.38 79 PRO A CA 1
ATOM 601 C C . PRO A 1 79 ? -1.753 -4.244 4.943 1.00 86.38 79 PRO A C 1
ATOM 603 O O . PRO A 1 79 ? -1.697 -3.662 6.023 1.00 86.38 79 PRO A O 1
ATOM 606 N N . LEU A 1 80 ? -2.787 -5.035 4.624 1.00 88.56 80 LEU A N 1
ATOM 607 C CA . LEU A 1 80 ? -3.890 -5.304 5.551 1.00 88.56 80 LEU A CA 1
ATOM 608 C C . LEU A 1 80 ? -3.416 -6.122 6.749 1.00 88.56 80 LEU A C 1
ATOM 610 O O . LEU A 1 80 ? -3.791 -5.809 7.874 1.00 88.56 80 LEU A O 1
ATOM 614 N N . LEU A 1 81 ? -2.586 -7.142 6.516 1.00 87.31 81 LEU A N 1
ATOM 615 C CA . LEU A 1 81 ? -1.990 -7.937 7.589 1.00 87.31 81 LEU A CA 1
ATOM 616 C C . LEU A 1 81 ? -1.057 -7.087 8.449 1.00 87.31 81 LEU A C 1
ATOM 618 O O . LEU A 1 81 ? -1.171 -7.139 9.670 1.00 87.31 81 LEU A O 1
ATOM 622 N N . SER A 1 82 ? -0.194 -6.270 7.837 1.00 82.06 82 SER A N 1
ATOM 623 C CA . SER A 1 82 ? 0.675 -5.351 8.583 1.00 82.06 82 SER A CA 1
ATOM 624 C C . SER A 1 82 ? -0.130 -4.432 9.504 1.00 82.06 82 SER A C 1
ATOM 626 O O . SER A 1 82 ? 0.198 -4.310 10.677 1.00 82.06 82 SER A O 1
ATOM 628 N N . ASN A 1 83 ? -1.242 -3.876 9.018 1.00 81.56 83 ASN A N 1
ATOM 629 C CA . ASN A 1 83 ? -2.106 -2.993 9.805 1.00 81.56 83 ASN A CA 1
ATOM 630 C C . ASN A 1 83 ? -2.932 -3.713 10.893 1.00 81.56 83 ASN A C 1
ATOM 632 O O . ASN A 1 83 ? -3.576 -3.047 11.695 1.00 81.56 83 ASN A O 1
ATOM 636 N N . LEU A 1 84 ? -3.008 -5.048 10.885 1.00 80.31 84 LEU A N 1
ATOM 637 C CA . LEU A 1 84 ? -3.687 -5.830 11.930 1.00 80.31 84 LEU A CA 1
ATOM 638 C C . LEU A 1 84 ? -2.734 -6.298 13.037 1.00 80.31 84 LEU A C 1
ATOM 640 O O . LEU A 1 84 ? -3.202 -6.685 14.106 1.00 80.31 84 LEU A O 1
ATOM 644 N N . ILE A 1 85 ? -1.433 -6.353 12.745 1.00 79.56 85 ILE A N 1
ATOM 645 C CA . ILE A 1 85 ? -0.398 -6.878 13.645 1.00 79.56 85 ILE A CA 1
ATOM 646 C C . ILE A 1 85 ? 0.320 -5.738 14.394 1.00 79.56 85 ILE A C 1
ATOM 648 O O . ILE A 1 85 ? 0.870 -5.984 15.467 1.00 79.56 85 ILE A O 1
ATOM 652 N N . GLU A 1 86 ? 0.307 -4.518 13.848 1.00 58.34 86 GLU A N 1
ATOM 653 C CA . GLU A 1 86 ? 0.691 -3.275 14.546 1.00 58.34 86 GLU A CA 1
ATOM 654 C C . GLU A 1 86 ? -0.392 -2.787 15.520 1.00 58.34 86 GLU A C 1
ATOM 656 O O . GLU A 1 86 ? -0.007 -2.317 16.617 1.00 58.34 86 GLU A O 1
#

Secondary structure (DSSP, 8-state):
---HHHHHHHHHHHHHHHHH-HHHHHHHHHSTTHHHHHHHHHHH---HHHHHHHHHHHHHHTTSHHHHHHHHHTT-HHHHHHHHH-

pLDDT: mean 86.93, std 8.45, range [55.31, 94.69]

InterPro domains:
  IPR052608 U-box domain-containing protein [PTHR45958] (9-86)